Protein AF-A0AAW9PYF4-F1 (afdb_monomer_lite)

Secondary structure (DSSP, 8-state):
----HHHHHHTT-S---TTSHHHHHHHGGG-TTTTT---EEE--SS--EEE--SS--EEEEEESS-EEE--SS--EEEEEES--EEE--STTS---EES---TT-EEE-HHHHHHHHHHHTT-----SS------------

Foldseek 3Di:
DDPDPVVVLVVVDPDPPPPCVVVSVVVVCVPPVCLQPQQEAEAEQEAEEAAHEQEEHEYEHYHYAYEYEHYHYAYEYEDDHDQYEDEDQAPRNPHYHYDHDDPNYYYHCVNHVVHVVVVVVVDDPPDVDDDPCPDPDPDDD

Radius of gyration: 22.0 Å; chains: 1; bounding box: 44×80×41 Å

Organism: NCBI:txid2716417

pLDDT: mean 72.26, std 21.56, range [38.75, 98.25]

Sequence (141 aa):
MVADSLDRVMAASKDWRLTDMGNALISYASNPTAAQSSQYLFGFSWSDTLLGTDANEYISGGAGNDTLIGGKGKDVLVGSTGNDTFQFNNINEAGDSILDFGAGDAINLKGVLNSIVCTLTFLHFRTSESHNLVGQGFAIT

InterPro domains:
  IPR001343 RTX calcium-binding nonapeptide repeat [PF00353] (52-85)
  IPR011049 Serralysin-like metalloprotease, C-terminal [G3DSA:2.150.10.10] (7-136)
  IPR011049 Serralysin-like metalloprotease, C-terminal [SSF51120] (34-126)
  IPR013858 Peptidase M10 serralysin, C-terminal [PF08548] (52-123)
  IPR050557 RTX toxin and mannuronan C5-epimerase [PTHR38340] (41-104)

Structure (mmCIF, N/CA/C/O backbone):
data_AF-A0AAW9PYF4-F1
#
_entry.id   AF-A0AAW9PYF4-F1
#
loop_
_atom_site.group_PDB
_atom_site.id
_atom_site.type_symbol
_atom_site.label_atom_id
_atom_site.label_alt_id
_atom_site.label_comp_id
_atom_site.label_asym_id
_atom_site.label_entity_id
_atom_site.label_seq_id
_atom_site.pdbx_PDB_ins_code
_atom_site.Cartn_x
_atom_site.Cartn_y
_atom_site.Cartn_z
_atom_site.occupancy
_atom_site.B_iso_or_equiv
_atom_site.auth_seq_id
_atom_site.auth_comp_id
_atom_site.auth_asym_id
_atom_site.auth_atom_id
_atom_site.pdbx_PDB_model_num
ATOM 1 N N . MET A 1 1 ? 3.159 41.930 2.931 1.00 38.75 1 MET A N 1
ATOM 2 C CA . MET A 1 1 ? 2.891 41.029 1.791 1.00 38.75 1 MET A CA 1
ATOM 3 C C . MET A 1 1 ? 3.441 39.676 2.175 1.00 38.75 1 MET A C 1
ATOM 5 O O . MET A 1 1 ? 4.569 39.609 2.640 1.00 38.75 1 MET A O 1
ATOM 9 N N . VAL A 1 2 ? 2.572 38.673 2.177 1.00 41.19 2 VAL A N 1
ATOM 10 C CA . VAL A 1 2 ? 2.793 37.358 2.783 1.00 41.19 2 VAL A CA 1
ATOM 11 C C . VAL A 1 2 ? 3.784 36.606 1.901 1.00 41.19 2 VAL A C 1
ATOM 13 O O . VAL A 1 2 ? 3.443 36.308 0.763 1.00 41.19 2 VAL A O 1
ATOM 16 N N . ALA A 1 3 ? 5.001 36.366 2.396 1.00 41.72 3 ALA A N 1
ATOM 17 C CA . ALA A 1 3 ? 5.859 35.339 1.818 1.00 41.72 3 ALA A CA 1
ATOM 18 C C . ALA A 1 3 ? 5.099 34.023 1.987 1.00 41.72 3 ALA A C 1
ATOM 20 O O . ALA A 1 3 ? 4.722 33.639 3.101 1.00 41.72 3 ALA A O 1
ATOM 21 N N . ASP A 1 4 ? 4.719 33.475 0.847 1.00 50.50 4 ASP A N 1
ATOM 22 C CA . ASP A 1 4 ? 3.860 32.324 0.716 1.00 50.50 4 ASP A CA 1
ATOM 23 C C . ASP A 1 4 ? 4.510 31.094 1.353 1.00 50.50 4 ASP A C 1
ATOM 25 O O . ASP A 1 4 ? 5.701 31.007 1.652 1.00 50.50 4 ASP A O 1
ATOM 29 N N . SER A 1 5 ? 3.665 30.122 1.636 1.00 56.59 5 SER A N 1
ATOM 30 C CA . SER A 1 5 ? 3.994 28.852 2.271 1.00 56.59 5 SER A CA 1
ATOM 31 C C . SER A 1 5 ? 5.123 28.070 1.580 1.00 56.59 5 SER A C 1
ATOM 33 O O . SER A 1 5 ? 5.611 27.114 2.179 1.00 56.59 5 SER A O 1
ATOM 35 N N . LEU A 1 6 ? 5.546 28.461 0.370 1.00 49.00 6 LEU A N 1
ATOM 36 C CA . LEU A 1 6 ? 6.649 27.842 -0.363 1.00 49.00 6 LEU A CA 1
ATOM 37 C C . LEU A 1 6 ? 8.022 28.196 0.231 1.00 49.00 6 LEU A C 1
ATOM 39 O O . LEU A 1 6 ? 8.868 27.310 0.362 1.00 49.00 6 LEU A O 1
ATOM 43 N N . ASP A 1 7 ? 8.237 29.437 0.673 1.00 56.41 7 ASP A N 1
ATOM 44 C CA . ASP A 1 7 ? 9.562 29.896 1.124 1.00 56.41 7 ASP A CA 1
ATOM 45 C C . ASP A 1 7 ? 10.035 29.214 2.422 1.00 56.41 7 ASP A C 1
ATOM 47 O O . ASP A 1 7 ? 11.231 28.988 2.623 1.00 56.41 7 ASP A O 1
ATOM 51 N N . ARG A 1 8 ? 9.109 28.818 3.308 1.00 55.94 8 ARG A N 1
ATOM 52 C CA . ARG A 1 8 ? 9.460 28.106 4.555 1.00 55.94 8 ARG A CA 1
ATOM 53 C C . ARG A 1 8 ? 9.900 26.663 4.333 1.00 55.94 8 ARG A C 1
ATOM 55 O O . ARG A 1 8 ? 10.670 26.149 5.139 1.00 55.94 8 ARG A O 1
ATOM 62 N N . VAL A 1 9 ? 9.413 26.020 3.274 1.00 52.38 9 VAL A N 1
ATOM 63 C CA . VAL A 1 9 ? 9.774 24.634 2.947 1.00 52.38 9 VAL A CA 1
ATOM 64 C C . VAL A 1 9 ? 11.162 24.599 2.308 1.00 52.38 9 VAL A C 1
ATOM 66 O O . VAL A 1 9 ? 11.982 23.759 2.666 1.00 52.38 9 VAL A O 1
ATOM 69 N N . MET A 1 10 ? 11.472 25.585 1.463 1.00 50.53 10 MET A N 1
ATOM 70 C CA . MET A 1 10 ? 12.759 25.685 0.767 1.00 50.53 10 MET A CA 1
ATOM 71 C C . MET A 1 10 ? 13.924 26.139 1.665 1.00 50.53 10 MET A C 1
ATOM 73 O O . MET A 1 10 ? 15.080 25.850 1.367 1.00 50.53 10 MET A O 1
ATOM 77 N N . ALA A 1 11 ? 13.650 26.836 2.774 1.00 45.47 11 ALA A N 1
ATOM 78 C CA . ALA A 1 11 ? 14.690 27.334 3.681 1.00 45.47 11 ALA A CA 1
ATOM 79 C C . ALA A 1 11 ? 15.240 26.278 4.664 1.00 45.47 11 ALA A C 1
ATOM 81 O O . ALA A 1 11 ? 16.320 26.474 5.226 1.00 45.47 11 ALA A O 1
ATOM 82 N N . ALA A 1 12 ? 14.517 25.174 4.890 1.00 45.91 12 ALA A N 1
ATOM 83 C CA . ALA A 1 12 ? 14.921 24.120 5.826 1.00 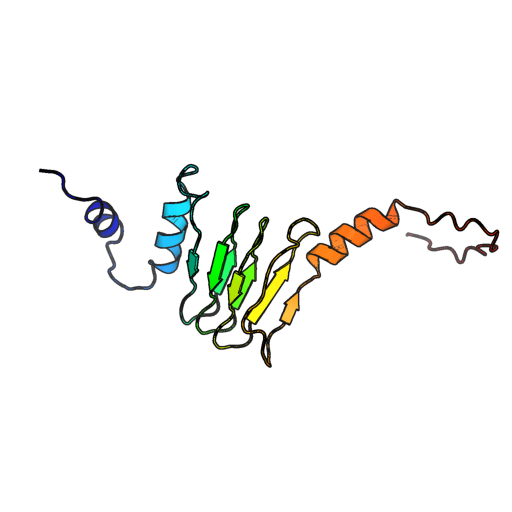45.91 12 ALA A CA 1
ATOM 84 C C . ALA A 1 12 ? 15.910 23.109 5.213 1.00 45.91 12 ALA A C 1
ATOM 86 O O . ALA A 1 12 ? 16.720 22.533 5.938 1.00 45.91 12 ALA A O 1
ATOM 87 N N . SER A 1 13 ? 15.899 22.930 3.890 1.00 48.56 13 SER A N 1
ATOM 88 C CA . SER A 1 13 ? 16.795 22.018 3.171 1.00 48.56 13 SER A CA 1
ATOM 89 C C . SER A 1 13 ? 17.923 22.800 2.494 1.00 48.56 13 SER A C 1
ATOM 91 O O . SER A 1 13 ? 17.767 23.307 1.384 1.00 48.56 13 SER A O 1
ATOM 93 N N . LYS A 1 14 ? 19.087 22.913 3.146 1.00 52.69 14 LYS A N 1
ATOM 94 C CA . LYS A 1 14 ? 20.269 23.552 2.531 1.00 52.69 14 LYS A CA 1
ATOM 95 C C . LYS A 1 14 ? 20.889 22.758 1.375 1.00 52.69 14 LYS A C 1
ATOM 97 O O . LYS A 1 14 ? 21.741 23.306 0.684 1.00 52.69 14 LYS A O 1
ATOM 102 N N . ASP A 1 15 ? 20.418 21.543 1.113 1.00 49.44 15 ASP A N 1
ATOM 103 C CA . ASP A 1 15 ? 20.839 20.734 -0.024 1.00 49.44 15 ASP A CA 1
ATOM 104 C C . ASP A 1 15 ? 19.636 20.422 -0.922 1.00 49.44 15 ASP A C 1
ATOM 106 O O . ASP A 1 15 ? 18.770 19.617 -0.607 1.00 49.44 15 ASP A O 1
ATOM 110 N N . TRP A 1 16 ? 19.603 21.059 -2.088 1.00 51.66 16 TRP A N 1
ATOM 111 C CA . TRP A 1 16 ? 18.615 20.908 -3.165 1.00 51.66 16 TRP A CA 1
ATOM 112 C C . TRP A 1 16 ? 18.764 19.587 -3.946 1.00 51.66 16 TRP A C 1
ATOM 114 O O . TRP A 1 16 ? 18.380 19.485 -5.112 1.00 51.66 16 TRP A O 1
ATOM 124 N N . ARG A 1 17 ? 19.349 18.557 -3.327 1.00 45.84 17 ARG A N 1
ATOM 125 C CA . ARG A 1 17 ? 19.376 17.209 -3.896 1.00 45.84 17 ARG A CA 1
ATOM 126 C C . ARG A 1 17 ? 18.062 16.534 -3.528 1.00 45.84 17 ARG A C 1
ATOM 128 O O . ARG A 1 17 ? 17.708 16.466 -2.358 1.00 45.84 17 ARG A O 1
ATOM 135 N N . LEU A 1 18 ? 17.369 16.016 -4.539 1.00 52.12 18 LEU A N 1
ATOM 136 C CA . LEU A 1 18 ? 16.081 15.304 -4.496 1.00 52.12 18 LEU A CA 1
ATOM 137 C C . LEU A 1 18 ? 16.062 14.035 -3.605 1.00 52.12 18 LEU A C 1
ATOM 139 O O . LEU A 1 18 ? 15.213 13.172 -3.778 1.00 52.12 18 LEU A O 1
ATOM 143 N N . THR A 1 19 ? 17.005 13.884 -2.677 1.00 48.44 19 THR A N 1
ATOM 144 C CA . THR A 1 19 ? 17.150 12.759 -1.749 1.00 48.44 19 THR A CA 1
ATOM 145 C C . THR A 1 19 ? 16.476 13.000 -0.396 1.00 48.44 19 THR A C 1
ATOM 147 O O . THR A 1 19 ? 16.143 12.029 0.268 1.00 48.44 19 THR A O 1
ATOM 150 N N . ASP A 1 20 ? 16.197 14.253 -0.011 1.00 51.88 20 ASP A N 1
ATOM 151 C CA . ASP A 1 20 ? 15.465 14.577 1.235 1.00 51.88 20 ASP A CA 1
ATOM 152 C C . ASP A 1 20 ? 13.953 14.799 1.028 1.00 51.88 20 ASP A C 1
ATOM 154 O O . ASP A 1 20 ? 13.187 14.904 1.988 1.00 51.88 20 ASP A O 1
ATOM 158 N N . MET A 1 21 ? 13.480 14.806 -0.223 1.00 46.09 21 MET A N 1
ATOM 159 C CA . MET A 1 21 ? 12.046 14.899 -0.534 1.00 46.09 21 MET A CA 1
ATOM 160 C C . MET A 1 21 ? 11.266 13.622 -0.195 1.00 46.09 21 MET A C 1
ATOM 162 O O . MET A 1 21 ? 10.061 13.711 0.033 1.00 46.09 21 MET A O 1
ATOM 166 N N . GLY A 1 22 ? 11.945 12.474 -0.073 1.00 46.78 22 GLY A N 1
ATOM 167 C CA . GLY A 1 22 ? 11.337 11.227 0.407 1.00 46.78 22 GLY A CA 1
ATOM 168 C C . GLY A 1 22 ? 10.852 11.319 1.860 1.00 46.78 22 GLY A C 1
ATOM 169 O O . GLY A 1 22 ? 9.836 10.732 2.205 1.00 46.78 22 GLY A O 1
ATOM 170 N N . ASN A 1 23 ? 11.503 12.146 2.689 1.00 45.78 23 ASN A N 1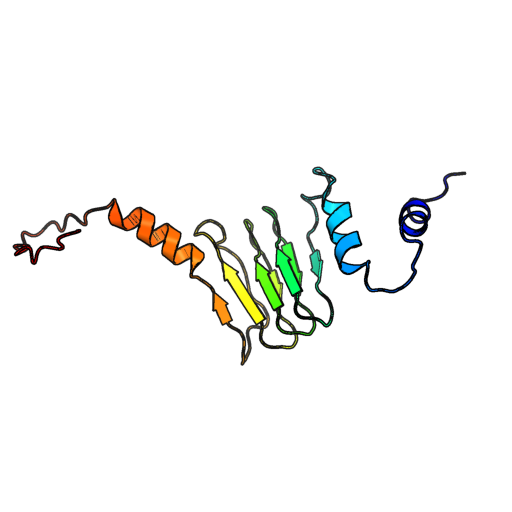
ATOM 171 C CA . ASN A 1 23 ? 11.093 12.388 4.079 1.00 45.78 23 ASN A CA 1
ATOM 172 C C . ASN A 1 23 ? 10.301 13.695 4.262 1.00 45.78 23 ASN A C 1
ATOM 174 O O . ASN A 1 23 ? 9.524 13.822 5.210 1.00 45.78 23 ASN A O 1
ATOM 178 N N . ALA A 1 24 ? 10.466 14.680 3.371 1.00 45.22 24 ALA A N 1
ATOM 179 C CA . ALA A 1 24 ? 9.781 15.969 3.491 1.00 45.22 24 ALA A CA 1
ATOM 180 C C . ALA A 1 24 ? 8.261 15.879 3.243 1.00 45.22 24 ALA A C 1
ATOM 182 O O . ALA A 1 24 ? 7.503 16.625 3.864 1.00 45.22 24 ALA A O 1
ATOM 183 N N . LEU A 1 25 ? 7.797 14.936 2.410 1.00 50.25 25 LEU A N 1
ATOM 184 C CA . LEU A 1 25 ? 6.362 14.664 2.231 1.00 50.25 25 LEU A CA 1
ATOM 185 C C . LEU A 1 25 ? 5.738 13.930 3.430 1.00 50.25 25 LEU A C 1
ATOM 187 O O . LEU A 1 25 ? 4.570 14.154 3.738 1.00 50.25 25 LEU A O 1
ATOM 191 N N . ILE A 1 26 ? 6.530 13.155 4.179 1.00 49.94 26 ILE A N 1
ATOM 192 C CA . ILE A 1 26 ? 6.085 12.478 5.409 1.00 49.94 26 ILE A CA 1
ATOM 193 C C . ILE A 1 26 ? 5.859 13.496 6.551 1.00 49.94 26 ILE A C 1
ATOM 195 O O . ILE A 1 26 ? 5.040 13.276 7.439 1.00 49.94 26 ILE A O 1
ATOM 199 N N . SER A 1 27 ? 6.509 14.667 6.519 1.00 44.31 27 SER A N 1
ATOM 200 C CA . SER A 1 27 ? 6.409 15.680 7.585 1.00 44.31 27 SER A CA 1
ATOM 201 C C . SER A 1 27 ? 5.164 16.583 7.506 1.00 44.31 27 SER A C 1
ATOM 203 O O . SER A 1 27 ? 4.691 17.057 8.542 1.00 44.31 27 SER A O 1
ATOM 205 N N . TYR A 1 28 ? 4.537 16.777 6.334 1.00 42.41 28 TYR A N 1
ATOM 206 C CA . TYR A 1 28 ? 3.256 17.515 6.267 1.00 42.41 28 TYR A CA 1
ATOM 207 C C . TYR A 1 28 ? 2.085 16.721 6.889 1.00 42.41 28 TYR A C 1
ATOM 209 O O . TYR A 1 28 ? 1.080 17.305 7.295 1.00 42.41 28 TYR A O 1
ATOM 217 N N . ALA A 1 29 ? 2.252 15.403 7.065 1.00 41.59 29 ALA A N 1
ATOM 218 C CA . ALA A 1 29 ? 1.323 14.522 7.777 1.00 41.59 29 ALA A CA 1
ATOM 219 C C .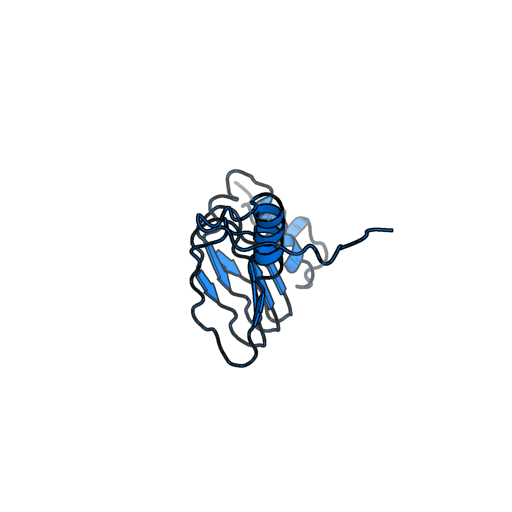 ALA A 1 29 ? 1.343 14.696 9.312 1.00 41.59 29 ALA A C 1
ATOM 221 O O . ALA A 1 29 ? 0.514 14.120 10.011 1.00 41.59 29 ALA A O 1
ATOM 222 N N . SER A 1 30 ? 2.236 15.529 9.863 1.00 44.53 30 SER A N 1
ATOM 223 C CA . SER A 1 30 ? 2.248 15.858 11.299 1.00 44.53 30 SER A CA 1
ATOM 224 C C . SER A 1 30 ? 1.190 16.894 11.712 1.00 44.53 30 SER A C 1
ATOM 226 O O . SER A 1 30 ? 1.083 17.229 12.893 1.00 44.53 30 SER A O 1
ATOM 228 N N . ASN A 1 31 ? 0.375 17.383 10.768 1.00 43.88 31 ASN A N 1
ATOM 229 C CA . ASN A 1 31 ? -0.810 18.178 11.066 1.00 43.88 31 ASN A CA 1
ATOM 230 C C . ASN A 1 31 ? -2.048 17.256 11.165 1.00 43.88 31 ASN A C 1
ATOM 232 O O . ASN A 1 31 ? -2.594 16.863 10.130 1.00 43.88 31 ASN A O 1
ATOM 236 N N . PRO A 1 32 ? -2.531 16.916 12.376 1.00 44.53 32 PRO A N 1
ATOM 237 C CA . PRO A 1 32 ? -3.584 15.913 12.574 1.00 44.53 32 PRO A CA 1
ATOM 238 C C . PRO A 1 32 ? -4.939 16.301 11.960 1.00 44.53 32 PRO A C 1
ATOM 240 O O . PRO A 1 32 ? -5.818 15.457 11.834 1.00 44.53 32 PRO A O 1
ATOM 243 N N . THR A 1 33 ? -5.120 17.559 11.546 1.00 46.94 33 THR A N 1
ATOM 244 C CA . THR A 1 33 ? -6.310 18.014 10.809 1.00 46.94 33 THR A CA 1
ATOM 245 C C . THR A 1 33 ? -6.181 17.887 9.288 1.00 46.94 33 THR A C 1
ATOM 247 O O . THR A 1 33 ? -7.202 17.840 8.611 1.00 46.94 33 THR A O 1
ATOM 250 N N . ALA A 1 34 ? -4.965 17.782 8.740 1.00 45.62 34 ALA A N 1
ATOM 251 C CA . ALA A 1 34 ? -4.720 17.539 7.313 1.00 45.62 34 ALA A CA 1
ATOM 252 C C . ALA A 1 34 ? -4.503 16.046 6.994 1.00 45.62 34 ALA A C 1
ATOM 254 O O . ALA A 1 34 ? -4.767 15.616 5.873 1.00 45.62 34 ALA A O 1
ATOM 255 N N . ALA A 1 35 ? -4.101 15.245 7.989 1.00 44.88 35 ALA A N 1
ATOM 256 C CA . ALA A 1 35 ? -3.887 13.799 7.872 1.00 44.88 35 ALA A CA 1
ATOM 257 C C . ALA A 1 35 ? -5.174 12.981 7.628 1.00 44.88 35 ALA A C 1
ATOM 259 O O . ALA A 1 35 ? -5.097 11.813 7.287 1.00 44.88 35 ALA A O 1
ATOM 260 N N . GLN A 1 36 ? -6.355 13.592 7.759 1.00 44.94 36 GLN A N 1
ATOM 261 C CA . GLN A 1 36 ? -7.648 12.990 7.391 1.00 44.94 36 GLN A CA 1
ATOM 262 C C . GLN A 1 36 ? -8.019 13.233 5.911 1.00 44.94 36 GLN A C 1
ATOM 264 O O . GLN A 1 36 ? -9.124 12.901 5.493 1.00 44.94 36 GLN A O 1
ATOM 269 N N . SER A 1 37 ? -7.147 13.890 5.131 1.00 49.19 37 SER A N 1
ATOM 270 C CA . SER A 1 37 ? -7.462 14.384 3.779 1.00 49.19 37 SER A CA 1
ATOM 271 C C . SER A 1 37 ? -6.520 13.916 2.676 1.00 49.19 37 SER A C 1
ATOM 273 O O . SER A 1 37 ? -6.717 14.315 1.524 1.00 49.19 37 SER A O 1
ATOM 275 N N . SER A 1 38 ? -5.523 13.082 2.987 1.00 57.22 38 SER A N 1
ATOM 276 C CA . SER A 1 38 ? -4.639 12.519 1.967 1.00 57.22 38 SER A CA 1
ATOM 277 C C . SER A 1 38 ? -5.387 11.462 1.165 1.00 57.22 38 SER A C 1
ATOM 279 O O . SER A 1 38 ? -5.079 10.294 1.240 1.00 57.22 38 SER A O 1
ATOM 281 N N . GLN A 1 39 ? -6.342 11.880 0.335 1.00 76.88 39 GLN A N 1
ATOM 282 C CA . GLN A 1 39 ? -7.006 11.024 -0.652 1.00 76.88 39 GLN A CA 1
ATOM 283 C C . GLN A 1 39 ? -6.005 10.403 -1.636 1.00 76.88 39 GLN A C 1
ATOM 285 O O . GLN A 1 39 ? -6.394 9.532 -2.401 1.00 76.88 39 GLN A O 1
ATOM 290 N N . TYR A 1 40 ? -4.750 10.869 -1.653 1.00 82.50 40 TYR A N 1
ATOM 291 C CA . TYR A 1 40 ? -3.709 10.406 -2.552 1.00 82.50 40 TYR A CA 1
ATOM 292 C C . TYR A 1 40 ? -2.363 10.268 -1.832 1.00 82.50 40 TYR A C 1
ATOM 294 O O . TYR A 1 40 ? -1.888 11.220 -1.207 1.00 82.50 40 TYR A O 1
ATOM 302 N N . LEU A 1 41 ? -1.731 9.111 -1.991 1.00 85.75 41 LEU A N 1
ATOM 303 C CA . LEU A 1 41 ? -0.377 8.791 -1.559 1.00 85.75 41 LEU A CA 1
ATOM 304 C C . LEU A 1 41 ? 0.390 8.216 -2.756 1.00 85.75 41 LEU A C 1
ATOM 306 O O . LEU A 1 41 ? -0.095 7.313 -3.433 1.00 85.75 41 LEU A O 1
ATOM 310 N N . PHE A 1 42 ? 1.579 8.747 -3.032 1.00 84.81 42 PHE A N 1
ATOM 311 C CA . PHE A 1 42 ? 2.393 8.346 -4.181 1.00 84.81 42 PHE A CA 1
ATOM 312 C C . PHE A 1 42 ? 3.814 8.015 -3.731 1.00 84.81 42 PHE A C 1
ATOM 314 O O . PHE A 1 42 ? 4.423 8.810 -3.010 1.00 84.81 42 PHE A O 1
ATOM 321 N N . GLY A 1 43 ? 4.329 6.874 -4.179 1.00 82.94 43 GLY A N 1
ATOM 322 C CA . GLY A 1 43 ? 5.750 6.556 -4.175 1.00 82.94 43 GLY A CA 1
ATOM 323 C C . GLY A 1 43 ? 6.449 7.079 -5.430 1.00 82.94 43 GLY A C 1
ATOM 324 O O . GLY A 1 43 ? 5.904 7.883 -6.199 1.00 82.94 43 GLY A O 1
ATOM 325 N N . PHE A 1 44 ? 7.703 6.678 -5.599 1.00 83.75 44 PHE A N 1
ATOM 326 C CA . PHE A 1 44 ? 8.612 7.191 -6.616 1.00 83.75 44 PHE A CA 1
ATOM 327 C C . PHE A 1 44 ? 9.117 6.062 -7.519 1.00 83.75 44 PHE A C 1
ATOM 329 O O . PHE A 1 44 ? 8.349 5.215 -7.941 1.00 83.75 44 PHE A O 1
ATOM 336 N N . SER A 1 45 ? 10.378 6.124 -7.958 1.00 87.31 45 SER A N 1
ATOM 337 C CA . SER A 1 45 ? 10.991 5.122 -8.844 1.00 87.31 45 SER A CA 1
ATOM 338 C C . SER A 1 45 ? 11.888 4.127 -8.103 1.00 87.31 45 SER A C 1
ATOM 340 O O . SER A 1 45 ? 12.758 3.505 -8.715 1.00 87.31 45 SER A O 1
ATOM 342 N N . TRP A 1 46 ? 11.731 4.038 -6.785 1.00 88.75 46 TRP A N 1
ATOM 343 C CA . TRP A 1 46 ? 12.507 3.180 -5.899 1.00 88.75 46 TRP A CA 1
ATOM 344 C C . TRP A 1 46 ? 11.567 2.216 -5.188 1.00 88.75 46 TRP A C 1
ATOM 346 O O . TRP A 1 46 ? 10.374 2.445 -5.163 1.00 88.75 46 TRP A O 1
ATOM 356 N N . SER A 1 47 ? 12.120 1.175 -4.564 1.00 89.69 47 SER A N 1
ATOM 357 C CA . SER A 1 47 ? 11.342 0.335 -3.653 1.00 89.69 47 SER A CA 1
ATOM 358 C C . SER A 1 47 ? 10.893 1.127 -2.430 1.00 89.69 47 SER A C 1
ATOM 360 O O . SER A 1 47 ? 11.706 1.415 -1.545 1.00 89.69 47 SER A O 1
ATOM 362 N N . ASP A 1 48 ? 9.604 1.429 -2.377 1.00 88.56 48 ASP A N 1
ATOM 363 C CA . ASP A 1 48 ? 8.973 2.227 -1.340 1.00 88.56 48 ASP A CA 1
ATOM 364 C C . ASP A 1 48 ? 8.157 1.363 -0.364 1.00 88.56 48 ASP A C 1
ATOM 366 O O . ASP A 1 48 ? 7.731 0.241 -0.642 1.00 88.56 48 ASP A O 1
ATOM 370 N N . THR A 1 49 ? 7.939 1.887 0.842 1.00 91.31 49 THR A N 1
ATOM 371 C CA . THR A 1 49 ? 6.943 1.355 1.781 1.00 91.31 49 THR A CA 1
ATOM 372 C C . THR A 1 49 ? 5.934 2.451 2.061 1.00 91.31 49 THR A C 1
ATOM 374 O O . THR A 1 49 ? 6.244 3.430 2.741 1.00 91.31 49 THR A O 1
ATOM 377 N N . LEU A 1 50 ? 4.732 2.286 1.519 1.00 87.56 50 LEU A N 1
ATOM 378 C CA . LEU A 1 50 ? 3.643 3.246 1.613 1.00 87.56 50 LEU A CA 1
ATOM 379 C C . LEU A 1 50 ? 2.625 2.763 2.643 1.00 87.56 50 LEU A C 1
ATOM 381 O O . LEU A 1 50 ? 2.110 1.651 2.543 1.00 87.56 50 LEU A O 1
ATOM 385 N N . LEU A 1 51 ? 2.350 3.612 3.632 1.00 90.38 51 LEU A N 1
ATOM 386 C CA . LEU A 1 51 ? 1.368 3.373 4.683 1.00 90.38 51 LEU A CA 1
ATOM 387 C C . LEU A 1 51 ? 0.306 4.475 4.631 1.00 90.38 51 LEU A C 1
ATOM 389 O O . LEU A 1 51 ? 0.626 5.641 4.877 1.00 90.38 51 LEU A O 1
ATOM 393 N N . GLY A 1 52 ? -0.925 4.092 4.299 1.00 88.56 52 GLY A N 1
ATOM 394 C CA . GLY A 1 52 ? -2.106 4.943 4.389 1.00 88.56 52 GLY A CA 1
ATOM 395 C C . GLY A 1 52 ? -2.588 5.116 5.830 1.00 88.56 52 GLY A C 1
ATOM 396 O O . GLY A 1 52 ? -1.852 4.862 6.794 1.00 88.56 52 GLY A O 1
ATOM 397 N N . THR A 1 53 ? -3.800 5.639 5.991 1.00 87.00 53 THR A N 1
ATOM 398 C CA . THR A 1 53 ? -4.332 6.038 7.295 1.00 87.00 53 THR A CA 1
ATOM 399 C C . THR A 1 53 ? -5.592 5.253 7.663 1.00 87.00 53 THR A C 1
ATOM 401 O O . THR A 1 53 ? -5.651 4.042 7.488 1.00 87.00 53 THR A O 1
ATOM 404 N N . ASP A 1 54 ? -6.548 5.918 8.311 1.00 87.44 54 ASP A N 1
ATOM 405 C CA . ASP A 1 54 ? -7.876 5.375 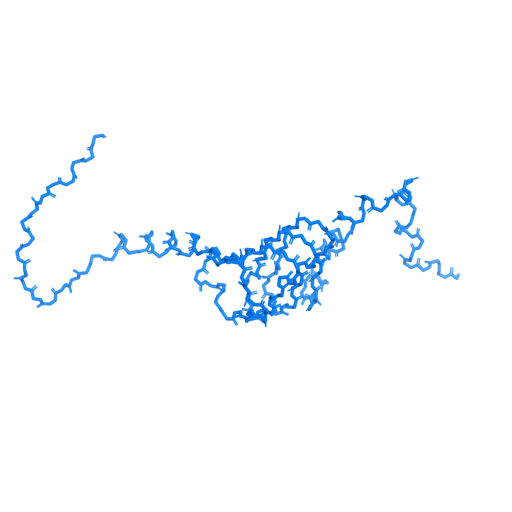8.586 1.00 87.44 54 ASP A CA 1
ATOM 406 C C . ASP A 1 54 ? -8.931 5.917 7.588 1.00 87.44 54 ASP A C 1
ATOM 408 O O . ASP A 1 54 ? -10.127 5.647 7.751 1.00 87.44 54 ASP A O 1
ATOM 412 N N . ALA A 1 55 ? -8.528 6.756 6.625 1.00 85.56 55 ALA A N 1
ATOM 413 C CA . ALA A 1 55 ? -9.412 7.337 5.620 1.00 85.56 55 ALA A CA 1
ATOM 414 C C . ALA A 1 55 ? -9.373 6.526 4.316 1.00 85.56 55 ALA A C 1
ATOM 416 O O . ALA A 1 55 ? -8.598 5.601 4.175 1.00 85.56 55 ALA A O 1
ATOM 417 N N . ASN A 1 56 ? -10.254 6.847 3.364 1.00 87.31 56 ASN A N 1
ATOM 418 C CA . ASN A 1 56 ? -10.232 6.192 2.056 1.00 87.31 56 ASN A CA 1
ATOM 419 C C . ASN A 1 56 ? -9.203 6.892 1.162 1.00 87.31 56 ASN A C 1
ATOM 421 O O . ASN A 1 56 ? -9.388 8.065 0.812 1.00 87.31 56 ASN A O 1
ATOM 425 N N . GLU A 1 57 ? -8.166 6.171 0.766 1.00 88.00 57 GLU A N 1
ATOM 426 C CA . GLU A 1 57 ? -7.024 6.693 0.031 1.00 88.00 57 GLU A CA 1
ATOM 427 C C . GLU A 1 57 ? -6.826 6.023 -1.334 1.00 88.00 57 GLU A C 1
ATOM 429 O O . GLU A 1 57 ? -7.137 4.859 -1.557 1.00 88.00 57 GLU A O 1
ATOM 434 N N . TYR A 1 58 ? -6.266 6.776 -2.276 1.00 90.06 58 TYR A N 1
ATOM 435 C CA . TYR A 1 58 ? -5.641 6.255 -3.483 1.00 90.06 58 TYR A CA 1
ATOM 436 C C . TYR A 1 58 ? -4.135 6.172 -3.241 1.00 90.06 58 TYR A C 1
ATOM 438 O O . TYR A 1 58 ? -3.488 7.197 -3.034 1.00 90.06 58 TYR A O 1
ATOM 446 N N . ILE A 1 59 ? -3.563 4.975 -3.283 1.00 91.38 59 ILE A N 1
ATOM 447 C CA . ILE A 1 59 ? -2.145 4.733 -3.020 1.00 91.38 59 ILE A CA 1
ATOM 448 C C . ILE A 1 59 ? -1.504 4.149 -4.274 1.00 91.38 59 ILE A C 1
ATOM 450 O O . ILE A 1 59 ? -1.938 3.111 -4.764 1.00 91.38 59 ILE A O 1
ATOM 454 N N . SER A 1 60 ? -0.459 4.800 -4.783 1.00 93.44 60 SER A N 1
ATOM 455 C CA . SER A 1 60 ? 0.297 4.345 -5.952 1.00 93.44 60 SER A CA 1
ATOM 456 C C . SER A 1 60 ? 1.767 4.145 -5.600 1.00 93.44 60 SER A C 1
ATOM 458 O O . SER A 1 60 ? 2.404 5.109 -5.185 1.00 93.44 60 SER A O 1
ATOM 460 N N . GLY A 1 61 ? 2.298 2.937 -5.802 1.00 90.88 61 GLY A N 1
ATOM 461 C CA . GLY A 1 61 ? 3.700 2.573 -5.555 1.00 90.88 61 GLY A CA 1
ATOM 462 C C . GLY A 1 61 ? 4.660 3.322 -6.473 1.00 90.88 61 GLY A C 1
ATOM 463 O O . GLY A 1 61 ? 5.483 4.104 -6.012 1.00 90.88 61 GLY A O 1
ATOM 464 N N . GLY A 1 62 ? 4.425 3.227 -7.780 1.00 90.81 62 GLY A N 1
ATOM 465 C CA . GLY A 1 62 ? 5.234 3.915 -8.780 1.00 90.81 62 GLY A CA 1
ATOM 466 C C . GLY A 1 62 ? 6.114 2.925 -9.529 1.00 90.81 62 GLY A C 1
ATOM 467 O O . GLY A 1 62 ? 5.617 1.970 -10.113 1.00 90.81 62 GLY A O 1
ATOM 468 N N . ALA A 1 63 ? 7.409 3.186 -9.636 1.00 90.56 63 ALA A N 1
ATOM 469 C CA . ALA A 1 63 ? 8.329 2.200 -10.186 1.00 90.56 63 ALA A CA 1
ATOM 470 C C . ALA A 1 63 ? 9.207 1.636 -9.077 1.00 90.56 63 ALA A C 1
ATOM 472 O O . ALA A 1 63 ? 9.675 2.388 -8.238 1.00 90.56 63 ALA A O 1
ATOM 473 N N . GLY A 1 64 ? 9.530 0.349 -9.143 1.00 93.06 64 GLY A N 1
ATOM 474 C CA . GLY A 1 64 ? 10.266 -0.322 -8.076 1.00 93.06 64 GLY A CA 1
ATOM 475 C C . GLY A 1 64 ? 9.456 -1.483 -7.525 1.00 93.06 64 GLY A C 1
ATOM 476 O O . GLY A 1 64 ? 8.387 -1.781 -8.021 1.00 93.06 64 GLY A O 1
ATOM 477 N N . ASN A 1 65 ? 10.016 -2.198 -6.552 1.00 95.12 65 ASN A N 1
ATOM 478 C CA . ASN A 1 65 ? 9.270 -3.248 -5.858 1.00 95.12 65 ASN A CA 1
ATOM 479 C C . ASN A 1 65 ? 8.743 -2.654 -4.559 1.00 95.12 65 ASN A C 1
ATOM 481 O O . ASN A 1 65 ? 9.534 -2.490 -3.620 1.00 95.12 65 ASN A O 1
ATOM 485 N N . ASP A 1 66 ? 7.461 -2.331 -4.520 1.00 96.25 66 ASP A N 1
ATOM 486 C CA . ASP A 1 66 ? 6.872 -1.536 -3.452 1.00 96.25 66 ASP A CA 1
ATOM 487 C C . ASP A 1 66 ? 6.125 -2.395 -2.434 1.00 96.25 66 ASP A C 1
ATOM 489 O O . ASP A 1 66 ? 5.730 -3.532 -2.685 1.00 96.25 66 ASP A O 1
ATOM 493 N N . THR A 1 67 ? 5.938 -1.864 -1.229 1.00 96.06 67 THR A N 1
ATOM 494 C CA . THR A 1 67 ? 5.033 -2.430 -0.224 1.00 96.06 67 THR A CA 1
ATOM 495 C C . THR A 1 67 ? 3.942 -1.423 0.092 1.00 96.06 67 THR A C 1
ATOM 497 O O . THR A 1 67 ? 4.220 -0.371 0.664 1.00 96.06 67 THR A O 1
ATOM 500 N N . LEU A 1 68 ? 2.702 -1.746 -0.272 1.00 95.06 68 LEU A N 1
ATOM 501 C CA . LEU A 1 68 ? 1.537 -0.882 -0.098 1.00 95.06 68 LEU A CA 1
ATOM 502 C C . LEU A 1 68 ? 0.663 -1.421 1.036 1.00 95.06 68 LEU A C 1
ATOM 504 O O . LEU A 1 68 ? 0.208 -2.566 0.990 1.00 95.06 68 LEU A O 1
ATOM 508 N N . ILE A 1 69 ? 0.424 -0.584 2.044 1.00 94.50 69 ILE A N 1
ATOM 509 C CA . ILE A 1 69 ? -0.456 -0.850 3.183 1.00 94.50 69 ILE A CA 1
ATOM 510 C C . ILE A 1 69 ? -1.522 0.248 3.195 1.00 94.50 69 ILE A C 1
ATOM 512 O O . ILE A 1 69 ? -1.199 1.390 3.517 1.00 94.50 69 ILE A O 1
ATOM 516 N N . GLY A 1 70 ? -2.766 -0.096 2.847 1.00 91.62 70 GLY A N 1
ATOM 517 C CA . GLY A 1 70 ? -3.907 0.834 2.861 1.00 91.62 70 GLY A CA 1
ATOM 518 C C . GLY A 1 70 ? -4.176 1.391 4.254 1.00 91.62 70 GLY A C 1
ATOM 519 O O . GLY A 1 70 ? -4.137 2.592 4.478 1.00 91.62 70 GLY A O 1
ATOM 520 N N . GLY A 1 71 ? -4.262 0.496 5.239 1.00 91.31 71 GLY A N 1
ATOM 521 C CA . GLY A 1 71 ? -4.680 0.863 6.586 1.00 91.31 71 GLY A CA 1
ATOM 522 C C . GLY A 1 71 ? -6.169 0.588 6.750 1.00 91.31 71 GLY A C 1
ATOM 523 O O . GLY A 1 71 ? -6.670 -0.408 6.229 1.00 91.31 71 GLY A O 1
ATOM 524 N N . LYS A 1 72 ? -6.877 1.390 7.549 1.00 88.88 72 LYS A N 1
ATOM 525 C CA . LYS A 1 72 ? -8.342 1.279 7.591 1.00 88.88 72 LYS A CA 1
ATOM 526 C C . LYS A 1 72 ? -8.927 2.204 6.540 1.00 88.88 72 LYS A C 1
ATOM 528 O O . LYS A 1 72 ? -8.400 3.273 6.305 1.00 88.88 72 LYS A O 1
ATOM 533 N N . GLY A 1 73 ? -10.106 1.855 6.052 1.00 89.62 73 GLY A N 1
ATOM 534 C CA . GLY A 1 73 ? -10.738 2.603 4.979 1.00 89.62 73 GLY A CA 1
ATOM 535 C C . GLY A 1 73 ? -11.130 1.649 3.870 1.00 89.62 73 GLY A C 1
ATOM 536 O O . GLY A 1 73 ? -11.169 0.434 4.058 1.00 89.62 73 GLY A O 1
ATOM 537 N N . LYS A 1 74 ? -11.526 2.219 2.741 1.00 91.62 74 LYS A N 1
ATOM 538 C CA . LYS A 1 74 ? -11.664 1.509 1.476 1.00 91.62 74 LYS A CA 1
ATOM 539 C C . LYS A 1 74 ? -10.723 2.168 0.498 1.00 91.62 74 LYS A C 1
ATOM 541 O O . LYS A 1 74 ? -11.083 3.190 -0.097 1.00 91.62 74 LYS A O 1
ATOM 546 N N . ASP A 1 75 ? -9.564 1.563 0.341 1.00 93.94 75 ASP A N 1
ATOM 547 C CA . ASP A 1 75 ? -8.482 2.158 -0.416 1.00 93.94 75 ASP A CA 1
ATOM 548 C C . ASP A 1 75 ? -8.443 1.633 -1.845 1.00 93.94 75 ASP A C 1
ATOM 550 O O . ASP A 1 75 ? -8.995 0.584 -2.192 1.00 93.94 75 ASP A O 1
ATOM 554 N N . VAL A 1 76 ? -7.792 2.400 -2.705 1.00 94.75 76 VAL A N 1
ATOM 555 C CA . VAL A 1 76 ? -7.479 2.026 -4.076 1.00 94.75 76 VAL A CA 1
ATOM 556 C C . VAL A 1 76 ? -5.967 1.923 -4.171 1.00 94.75 76 VAL A C 1
ATOM 558 O O . VAL A 1 76 ? -5.277 2.935 -4.122 1.00 94.75 76 VAL A O 1
ATOM 561 N N . LEU A 1 77 ? -5.457 0.703 -4.297 1.00 95.62 77 LEU A N 1
ATOM 562 C CA . LEU A 1 77 ? -4.029 0.411 -4.323 1.00 95.62 77 LEU A CA 1
ATOM 563 C C . LEU A 1 77 ? -3.584 0.117 -5.761 1.00 95.62 77 LEU A C 1
ATOM 565 O O . LEU A 1 77 ? -4.226 -0.657 -6.478 1.00 95.62 77 LEU A O 1
ATOM 569 N N . VAL A 1 78 ? -2.483 0.735 -6.176 1.00 96.56 78 VAL A N 1
ATOM 570 C CA . VAL A 1 78 ? -1.898 0.602 -7.515 1.00 96.56 78 VAL A CA 1
ATOM 571 C C . VAL A 1 78 ? -0.398 0.372 -7.362 1.00 96.56 78 VAL A C 1
ATOM 573 O O . VAL A 1 78 ? 0.309 1.267 -6.908 1.00 96.56 78 VAL A O 1
ATOM 576 N N . GLY A 1 79 ? 0.097 -0.812 -7.713 1.00 94.62 79 GLY A N 1
ATOM 577 C CA . GLY A 1 79 ? 1.531 -1.127 -7.615 1.00 94.62 79 GLY A CA 1
ATOM 578 C C . GLY A 1 79 ? 2.357 -0.336 -8.633 1.00 94.62 79 GLY A C 1
ATOM 579 O O . GLY A 1 79 ? 3.330 0.331 -8.296 1.00 94.62 79 GLY A O 1
ATOM 580 N N . SER A 1 80 ? 1.819 -0.224 -9.849 1.00 95.69 80 SER A N 1
ATOM 581 C CA . SER A 1 80 ? 2.456 0.272 -11.063 1.00 95.69 80 SER A CA 1
ATOM 582 C C . SER A 1 80 ? 3.526 -0.688 -11.597 1.00 95.69 80 SER A C 1
ATOM 584 O O . SER A 1 80 ? 3.174 -1.775 -12.047 1.00 95.69 80 SER A O 1
ATOM 586 N N . THR A 1 81 ? 4.794 -0.292 -11.722 1.00 94.81 81 THR A N 1
ATOM 587 C CA . THR A 1 81 ? 5.797 -1.143 -12.384 1.00 94.81 81 THR A CA 1
ATOM 588 C C . THR A 1 81 ? 6.756 -1.757 -11.384 1.00 94.81 81 THR A C 1
ATOM 590 O O . THR A 1 81 ? 7.560 -1.038 -10.801 1.00 94.81 81 THR A O 1
ATOM 593 N N . GLY A 1 82 ? 6.811 -3.082 -11.353 1.00 96.31 82 GLY A N 1
ATOM 594 C CA . GLY A 1 82 ? 7.747 -3.845 -10.541 1.00 96.31 82 GLY A CA 1
ATOM 595 C C . GLY A 1 82 ? 7.059 -5.078 -9.988 1.00 96.31 82 GLY A C 1
ATOM 596 O O . GLY A 1 82 ? 6.087 -5.542 -10.574 1.00 96.31 82 GLY A O 1
ATOM 597 N N . ASN A 1 83 ? 7.622 -5.641 -8.922 1.00 98.00 83 ASN A N 1
ATOM 598 C CA . ASN A 1 83 ? 7.015 -6.740 -8.183 1.00 98.00 83 ASN A CA 1
ATOM 599 C C . ASN A 1 83 ? 6.557 -6.205 -6.828 1.00 98.00 83 ASN A C 1
ATOM 601 O O . ASN A 1 83 ? 7.369 -6.093 -5.900 1.00 98.00 83 ASN A O 1
ATOM 605 N N . ASP A 1 84 ? 5.273 -5.901 -6.716 1.00 98.25 84 ASP A N 1
ATOM 606 C CA . ASP A 1 84 ? 4.730 -5.158 -5.587 1.00 98.25 84 ASP A CA 1
ATOM 607 C C . ASP A 1 84 ? 4.090 -6.075 -4.547 1.00 98.25 84 ASP A C 1
ATOM 609 O O . ASP A 1 84 ? 3.620 -7.179 -4.824 1.00 98.25 84 ASP A O 1
ATOM 613 N N . THR A 1 85 ? 4.084 -5.636 -3.293 1.00 98.12 85 THR A N 1
ATOM 614 C CA . THR A 1 85 ? 3.484 -6.358 -2.173 1.00 98.12 85 THR A CA 1
ATOM 615 C C . THR A 1 85 ? 2.355 -5.544 -1.563 1.00 98.12 85 THR A C 1
ATOM 617 O O . THR A 1 85 ? 2.580 -4.539 -0.895 1.00 98.12 85 THR A O 1
ATOM 620 N N . PHE A 1 86 ? 1.129 -6.033 -1.708 1.00 97.31 86 PHE A N 1
ATOM 621 C CA . PHE A 1 86 ? -0.053 -5.476 -1.055 1.00 97.31 86 PHE A CA 1
ATOM 622 C C . PHE A 1 86 ? -0.221 -6.150 0.305 1.00 97.31 86 PHE A C 1
ATOM 624 O O . PHE A 1 86 ? -0.511 -7.349 0.389 1.00 97.31 86 PHE A O 1
ATOM 631 N N . GLN A 1 87 ? 0.036 -5.413 1.382 1.00 96.50 87 GLN A N 1
ATOM 632 C CA . GLN A 1 87 ? 0.121 -5.966 2.728 1.00 96.50 87 GLN A CA 1
ATOM 633 C C . GLN A 1 87 ? -1.070 -5.556 3.593 1.00 96.50 87 GLN A C 1
ATOM 635 O O . GLN A 1 87 ? -1.335 -4.377 3.793 1.00 96.50 87 GLN A O 1
ATOM 640 N N . PHE A 1 88 ? -1.700 -6.564 4.199 1.00 94.25 88 PHE A N 1
ATOM 641 C CA . PHE A 1 88 ? -2.795 -6.408 5.150 1.00 94.25 88 PHE A CA 1
ATOM 642 C C . PHE A 1 88 ? -2.367 -6.968 6.507 1.00 94.25 88 PHE A C 1
ATOM 644 O O . PHE A 1 88 ? -1.979 -8.139 6.641 1.00 94.25 88 PHE A O 1
ATOM 651 N N . ASN A 1 89 ? -2.418 -6.128 7.536 1.00 91.06 89 ASN A N 1
ATOM 652 C CA . ASN A 1 89 ? -1.975 -6.468 8.881 1.00 91.06 89 ASN A CA 1
ATOM 653 C C . ASN A 1 89 ? -3.120 -6.974 9.762 1.00 91.06 89 ASN A C 1
ATOM 655 O O . ASN A 1 89 ? -2.865 -7.760 10.672 1.00 91.06 89 ASN A O 1
ATOM 659 N N . ASN A 1 90 ? -4.369 -6.575 9.503 1.00 88.44 90 ASN A N 1
ATOM 660 C CA . ASN A 1 90 ? -5.521 -6.936 10.333 1.00 88.44 90 ASN A CA 1
ATOM 661 C C . ASN A 1 90 ? -6.806 -7.145 9.526 1.00 88.44 90 ASN A C 1
ATOM 663 O O . ASN A 1 90 ? -6.970 -6.622 8.433 1.00 88.44 90 ASN A O 1
ATOM 667 N N . ILE A 1 91 ? -7.777 -7.846 10.121 1.00 86.25 91 ILE A N 1
ATOM 668 C CA . ILE A 1 91 ? -9.118 -8.036 9.531 1.00 86.25 91 ILE A CA 1
ATOM 669 C C . ILE A 1 91 ? -9.906 -6.726 9.356 1.00 86.25 91 ILE A C 1
ATOM 671 O O . ILE A 1 91 ? -10.871 -6.689 8.601 1.00 86.25 91 ILE A O 1
ATOM 675 N N . ASN A 1 92 ? -9.515 -5.668 10.072 1.00 87.00 92 ASN A N 1
ATOM 676 C CA . ASN A 1 92 ? -10.180 -4.364 10.040 1.00 87.00 92 ASN A CA 1
ATOM 677 C C . ASN A 1 92 ? -9.705 -3.479 8.874 1.00 87.00 92 ASN A C 1
ATOM 679 O O . ASN A 1 92 ? -10.217 -2.378 8.716 1.00 87.00 92 ASN A O 1
ATOM 683 N N . GLU A 1 93 ? -8.743 -3.963 8.089 1.00 89.25 93 GLU A N 1
ATOM 684 C CA . GLU A 1 93 ? -8.176 -3.321 6.891 1.00 89.25 93 GLU A CA 1
ATOM 685 C C . GLU A 1 93 ? -8.835 -3.908 5.623 1.00 89.25 93 GLU A C 1
ATOM 687 O O . GLU A 1 93 ? -8.238 -4.016 4.561 1.00 89.25 93 GLU A O 1
ATOM 692 N N . ALA A 1 94 ? -10.061 -4.427 5.756 1.00 78.88 94 ALA A N 1
ATOM 693 C CA . ALA A 1 94 ? -10.792 -5.050 4.663 1.00 78.88 94 ALA A CA 1
ATOM 694 C C . ALA A 1 94 ? -11.630 -4.012 3.909 1.00 78.88 94 ALA A C 1
ATOM 696 O O . ALA A 1 94 ? -12.385 -3.258 4.523 1.00 78.88 94 ALA A O 1
ATOM 697 N N . GLY A 1 95 ? -11.607 -4.067 2.577 1.00 87.94 95 GLY A N 1
ATOM 698 C CA . GLY A 1 95 ? -12.418 -3.183 1.734 1.00 87.94 95 GLY A CA 1
ATOM 699 C C . GLY A 1 95 ? -11.678 -2.578 0.547 1.00 87.94 95 GLY A C 1
ATOM 700 O O . GLY A 1 95 ? -12.331 -1.956 -0.293 1.00 87.94 95 GLY A O 1
ATOM 701 N N . ASP A 1 96 ? -10.370 -2.798 0.470 1.00 94.12 96 ASP A N 1
ATOM 702 C CA . ASP A 1 96 ? -9.511 -2.204 -0.548 1.00 94.12 96 ASP A CA 1
ATOM 703 C C . ASP A 1 96 ? -9.668 -2.861 -1.918 1.00 94.12 96 ASP A C 1
ATOM 705 O O . ASP A 1 96 ? -10.028 -4.034 -2.059 1.00 94.12 96 ASP A O 1
ATOM 709 N N . SER A 1 97 ? -9.374 -2.078 -2.949 1.00 95.94 97 SER A N 1
ATOM 710 C CA . SER A 1 97 ? -9.361 -2.490 -4.347 1.00 95.94 97 SER A CA 1
ATOM 711 C C . SER A 1 97 ? -7.957 -2.340 -4.913 1.00 95.94 97 SER A C 1
ATOM 713 O O . SER A 1 97 ? -7.407 -1.245 -4.912 1.00 95.94 97 SER A O 1
ATOM 715 N N . ILE A 1 98 ? -7.399 -3.423 -5.446 1.00 96.94 98 ILE A N 1
ATOM 716 C CA . ILE A 1 98 ? -6.126 -3.394 -6.174 1.00 96.94 98 ILE A CA 1
ATOM 717 C C . ILE A 1 98 ? -6.443 -3.306 -7.670 1.00 96.94 98 ILE A C 1
ATOM 719 O O . ILE A 1 98 ? -7.176 -4.158 -8.179 1.00 96.94 98 ILE A O 1
ATOM 723 N N . LEU A 1 99 ? -5.948 -2.279 -8.370 1.00 96.19 99 LEU A N 1
ATOM 724 C CA . LEU A 1 99 ? -6.366 -2.009 -9.757 1.00 96.19 99 LEU A CA 1
ATOM 725 C C . LEU A 1 99 ? -5.501 -2.665 -10.838 1.00 96.19 99 LEU A C 1
ATOM 727 O O . LEU A 1 99 ? -5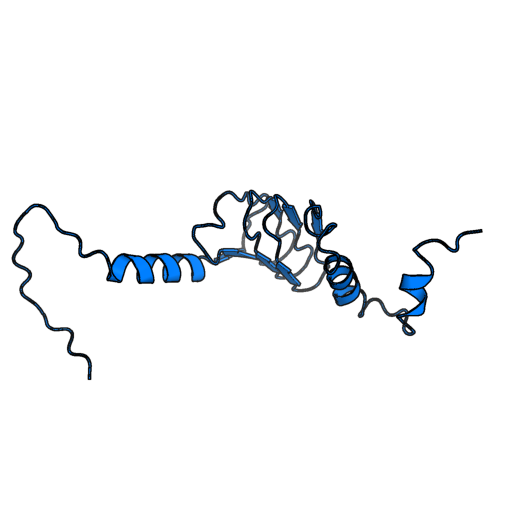.983 -2.838 -11.957 1.00 96.19 99 LEU A O 1
ATOM 731 N N . ASP A 1 100 ? -4.254 -3.017 -10.536 1.00 96.19 100 ASP A N 1
ATOM 732 C CA . ASP A 1 100 ? -3.261 -3.417 -11.537 1.00 96.19 100 ASP A CA 1
ATOM 733 C C . ASP A 1 100 ? -2.481 -4.687 -11.180 1.00 96.19 100 ASP A C 1
ATOM 735 O O . ASP A 1 100 ? -1.427 -4.932 -11.757 1.00 96.19 100 ASP A O 1
ATOM 739 N N . PHE A 1 101 ? -3.037 -5.523 -10.295 1.00 97.50 101 PHE A N 1
ATOM 740 C CA . PHE A 1 101 ? -2.391 -6.757 -9.848 1.00 97.50 101 PHE A CA 1
ATOM 741 C C . PHE A 1 101 ? -1.927 -7.619 -11.033 1.00 97.50 101 PHE A C 1
ATOM 743 O O . PHE A 1 101 ? -2.738 -8.111 -11.830 1.00 97.50 101 PHE A O 1
ATOM 750 N N . GLY A 1 102 ? -0.615 -7.800 -11.133 1.00 95.56 102 GLY A N 1
ATOM 751 C CA . GLY A 1 102 ? 0.068 -8.380 -12.275 1.00 95.56 102 GLY A CA 1
ATOM 752 C C . GLY A 1 102 ? 0.995 -9.539 -11.920 1.00 95.56 102 GLY A C 1
ATOM 753 O O . GLY A 1 102 ? 0.962 -10.131 -10.842 1.00 95.56 102 GLY A O 1
ATOM 754 N N . ALA A 1 103 ? 1.817 -9.928 -12.896 1.00 95.12 103 ALA A N 1
ATOM 755 C CA . ALA A 1 103 ? 2.797 -10.989 -12.711 1.00 95.12 103 ALA A CA 1
ATOM 756 C C . ALA A 1 103 ? 3.992 -10.473 -11.899 1.00 95.12 103 ALA A C 1
ATOM 758 O O . ALA A 1 103 ? 4.680 -9.569 -12.354 1.00 95.12 103 ALA A O 1
ATOM 759 N N . GLY A 1 104 ? 4.272 -11.112 -10.761 1.00 96.12 104 GLY A N 1
ATOM 760 C CA . GLY A 1 104 ? 5.353 -10.714 -9.852 1.00 96.12 104 GLY A CA 1
ATOM 761 C C . GLY A 1 104 ? 4.843 -10.138 -8.535 1.00 96.12 104 GLY A C 1
ATOM 762 O O . GLY A 1 104 ? 5.539 -10.250 -7.525 1.00 96.12 104 GLY A O 1
ATOM 763 N N . ASP A 1 105 ? 3.606 -9.646 -8.529 1.00 97.94 105 ASP A N 1
ATOM 764 C CA . ASP A 1 105 ? 2.978 -9.081 -7.345 1.00 97.94 105 ASP A CA 1
ATOM 765 C C . ASP A 1 105 ? 2.566 -10.149 -6.334 1.00 97.94 105 ASP A C 1
ATOM 767 O O . ASP A 1 105 ? 2.280 -11.311 -6.654 1.00 97.94 105 ASP A O 1
ATOM 771 N N . ALA A 1 106 ? 2.501 -9.730 -5.076 1.00 98.00 106 ALA A N 1
ATOM 772 C CA . ALA A 1 106 ? 2.138 -10.563 -3.951 1.00 98.00 106 ALA A CA 1
ATOM 773 C C . ALA A 1 106 ? 1.107 -9.871 -3.059 1.00 98.00 106 ALA A C 1
ATOM 775 O O . ALA A 1 106 ? 1.161 -8.671 -2.810 1.00 98.00 106 ALA A O 1
ATOM 776 N N . ILE A 1 107 ? 0.195 -10.663 -2.496 1.00 96.25 107 ILE A N 1
ATOM 777 C CA . ILE A 1 107 ? -0.654 -10.227 -1.386 1.00 96.25 107 ILE A CA 1
ATOM 778 C C . ILE A 1 107 ? -0.112 -10.861 -0.105 1.00 96.25 107 ILE A C 1
ATOM 780 O O . ILE A 1 107 ? -0.040 -12.087 0.020 1.00 96.25 107 ILE A O 1
ATOM 784 N N . ASN A 1 108 ? 0.265 -10.032 0.865 1.00 94.75 108 ASN A N 1
ATOM 785 C CA . ASN A 1 108 ? 0.770 -10.470 2.160 1.00 94.75 108 ASN A CA 1
ATOM 786 C C . ASN A 1 108 ? -0.325 -10.370 3.231 1.00 94.75 108 ASN A C 1
ATOM 788 O O . ASN A 1 108 ? -0.640 -9.287 3.716 1.00 94.75 108 ASN A O 1
ATOM 792 N N . LEU A 1 109 ? -0.859 -11.526 3.639 1.00 92.88 109 LEU A N 1
ATOM 793 C CA . LEU A 1 109 ? -1.896 -11.649 4.676 1.00 92.88 109 LEU A CA 1
ATOM 794 C C . LEU A 1 109 ? -1.359 -12.178 6.013 1.00 92.88 109 LEU A C 1
ATOM 796 O O . LEU A 1 109 ? -2.137 -12.604 6.867 1.00 92.88 109 LEU A O 1
ATOM 800 N N . LYS A 1 110 ? -0.035 -12.206 6.219 1.00 90.69 110 LYS A N 1
ATOM 801 C CA . LYS A 1 110 ? 0.558 -12.792 7.436 1.00 90.69 110 LYS A CA 1
ATOM 802 C C . LYS A 1 110 ? 0.028 -12.139 8.714 1.00 90.69 110 LYS A C 1
ATOM 804 O O . LYS A 1 110 ? -0.237 -12.848 9.681 1.00 90.69 110 LYS A O 1
ATOM 809 N N . GLY A 1 111 ? -0.158 -10.817 8.715 1.00 87.56 111 GLY A N 1
ATOM 810 C CA . GLY A 1 111 ? -0.725 -10.107 9.863 1.00 87.56 111 GLY A CA 1
ATOM 811 C C . GLY A 1 111 ? -2.172 -10.517 10.135 1.00 87.56 111 GLY A C 1
ATOM 812 O O . GLY A 1 111 ? -2.498 -10.908 11.256 1.00 87.56 111 GLY A O 1
ATOM 813 N N . VAL A 1 112 ? -3.011 -10.555 9.092 1.00 88.31 112 VAL A N 1
ATOM 814 C CA . VAL A 1 112 ? -4.409 -11.008 9.199 1.00 88.31 112 VAL A CA 1
ATOM 815 C C . VAL A 1 112 ? -4.493 -12.417 9.789 1.00 88.31 112 VAL A C 1
ATOM 817 O O . VAL A 1 112 ? -5.274 -12.663 10.710 1.00 88.31 112 VAL A O 1
ATOM 820 N N . LEU A 1 113 ? -3.664 -13.339 9.295 1.00 86.44 113 LEU A N 1
ATOM 821 C CA . LEU A 1 113 ? -3.633 -14.721 9.771 1.00 86.44 113 LEU A CA 1
ATOM 822 C C . LEU A 1 113 ? -3.223 -14.808 11.242 1.00 86.44 113 LEU A C 1
ATOM 824 O O . LEU A 1 113 ? -3.844 -15.556 11.993 1.00 86.44 113 LEU A O 1
ATOM 828 N N . ASN A 1 114 ? -2.247 -14.012 11.683 1.00 83.06 114 ASN A N 1
ATOM 829 C CA . ASN A 1 114 ? -1.858 -13.961 13.092 1.00 83.06 114 ASN A CA 1
ATOM 830 C C . ASN A 1 114 ? -3.011 -13.474 13.982 1.00 83.06 114 ASN A C 1
ATOM 832 O O . ASN A 1 114 ? -3.256 -14.066 15.033 1.00 83.06 114 ASN A O 1
ATOM 836 N N . SER A 1 115 ? -3.762 -12.459 13.549 1.00 80.06 115 SER A N 1
ATOM 837 C CA . SER A 1 115 ? -4.915 -11.930 14.291 1.00 80.06 115 SER A CA 1
ATOM 838 C C . SER A 1 115 ? -6.078 -12.932 14.371 1.00 80.06 115 SER A C 1
ATOM 840 O O . SER A 1 115 ? -6.721 -13.063 15.417 1.00 80.06 115 SER A O 1
ATOM 842 N N . ILE A 1 116 ? -6.318 -13.708 13.307 1.00 74.81 116 ILE A N 1
ATOM 843 C CA . ILE A 1 116 ? -7.340 -14.767 13.299 1.00 74.81 116 ILE A CA 1
ATOM 844 C C . ILE A 1 116 ? -6.905 -15.953 14.162 1.00 74.81 116 ILE A C 1
ATOM 846 O O . ILE A 1 116 ? -7.680 -16.403 15.003 1.00 74.81 116 ILE A O 1
ATOM 850 N N . VAL A 1 117 ? -5.674 -16.447 13.995 1.00 68.00 117 VAL A N 1
ATOM 851 C CA . VAL A 1 117 ? -5.159 -17.603 14.745 1.00 68.00 117 VAL A CA 1
ATOM 852 C C . VAL A 1 117 ? -5.125 -17.304 16.240 1.00 68.00 117 VAL A C 1
ATOM 854 O O . VAL A 1 117 ? -5.545 -18.155 17.014 1.00 68.00 117 VAL A O 1
ATOM 857 N N . CYS A 1 118 ? -4.733 -16.090 16.641 1.00 60.56 118 CYS A N 1
ATOM 858 C CA . CYS A 1 118 ? -4.741 -15.657 18.042 1.00 60.56 118 CYS A CA 1
ATOM 859 C C . CYS A 1 118 ? -6.160 -15.616 18.652 1.00 60.56 118 CYS A C 1
ATOM 861 O O . CYS A 1 118 ? -6.333 -15.837 19.849 1.00 60.56 118 CYS A O 1
ATOM 863 N N . THR A 1 119 ? -7.190 -15.389 17.829 1.00 57.69 119 THR A N 1
ATOM 864 C CA . THR A 1 119 ? -8.599 -15.379 18.261 1.00 57.69 119 THR A CA 1
ATOM 865 C C . THR A 1 119 ? -9.212 -16.789 18.258 1.00 57.69 119 THR A C 1
ATOM 867 O O . THR A 1 119 ? -10.008 -17.128 19.135 1.00 57.69 119 THR A O 1
ATOM 870 N N . LEU A 1 120 ? -8.823 -17.647 17.306 1.00 54.72 120 LEU A N 1
ATOM 871 C CA . LEU A 1 120 ? -9.341 -19.012 17.162 1.00 54.72 120 LEU A CA 1
ATOM 872 C C . LEU A 1 120 ? -8.766 -19.995 18.191 1.00 54.72 120 LEU A C 1
ATOM 874 O O . LEU A 1 120 ? -9.474 -20.917 18.588 1.00 54.72 120 LEU A O 1
ATOM 878 N N . THR A 1 121 ? -7.543 -19.786 18.697 1.00 56.12 121 THR A N 1
ATOM 879 C CA . THR A 1 121 ? -7.030 -20.545 19.858 1.00 56.12 121 THR A CA 1
ATOM 880 C C . THR A 1 121 ? -7.861 -20.333 21.128 1.00 56.12 121 THR A C 1
ATOM 882 O O . THR A 1 121 ? -7.766 -21.146 22.045 1.00 56.12 121 THR A O 1
ATOM 885 N N . PHE A 1 122 ? -8.711 -19.298 21.188 1.00 52.50 122 PHE A N 1
ATOM 886 C CA . PHE A 1 122 ? -9.629 -19.043 22.305 1.00 52.50 122 PHE A CA 1
ATOM 887 C C . PHE A 1 122 ? -11.056 -19.579 22.074 1.00 52.50 122 PHE A C 1
ATOM 889 O O . PHE A 1 122 ? -11.840 -19.685 23.020 1.00 52.50 122 PHE A O 1
ATOM 896 N N . LEU A 1 123 ? -11.404 -19.967 20.842 1.00 41.41 123 LEU A N 1
ATOM 897 C CA . LEU A 1 123 ? -12.716 -20.510 20.496 1.00 41.41 123 LEU A CA 1
ATOM 898 C C . LEU A 1 123 ? -12.601 -22.020 20.250 1.00 41.41 123 LEU A C 1
ATOM 900 O O . LEU A 1 123 ? -12.483 -22.475 19.116 1.00 41.41 123 LEU A O 1
ATOM 904 N N . HIS A 1 124 ? -12.659 -22.821 21.320 1.00 55.31 124 HIS A N 1
ATOM 905 C CA . HIS A 1 124 ? -12.897 -24.257 21.171 1.00 55.31 124 HIS A CA 1
ATOM 906 C C . HIS A 1 124 ? -14.187 -24.458 20.365 1.00 55.31 124 HIS A C 1
ATOM 908 O O . HIS A 1 124 ? -15.284 -24.158 20.842 1.00 55.31 124 HIS A O 1
ATOM 914 N N . PHE A 1 125 ? -14.041 -24.977 19.148 1.00 47.47 125 PHE A N 1
ATOM 915 C CA . PHE A 1 125 ? -15.126 -25.479 18.319 1.00 47.47 125 PHE A CA 1
ATOM 916 C C . PHE A 1 125 ? -15.895 -26.528 19.138 1.00 47.47 125 PHE A C 1
ATOM 918 O O . PHE A 1 125 ? -15.463 -27.671 19.276 1.00 47.47 125 PHE A O 1
ATOM 925 N N . ARG A 1 126 ? -17.026 -26.149 19.742 1.00 51.06 126 ARG A N 1
ATOM 926 C CA . ARG A 1 126 ? -17.983 -27.128 20.261 1.00 51.06 126 ARG A CA 1
ATOM 927 C C . ARG A 1 126 ? -18.753 -27.646 19.059 1.00 51.06 126 ARG A C 1
ATOM 929 O O . ARG A 1 126 ? -19.773 -27.075 18.684 1.00 51.06 126 ARG A O 1
ATOM 936 N N . THR A 1 127 ? -18.239 -28.694 18.423 1.00 45.47 127 THR A N 1
ATOM 937 C CA . THR A 1 127 ? -19.060 -29.490 17.512 1.00 45.47 127 THR A CA 1
ATOM 938 C C . THR A 1 127 ? -20.208 -30.080 18.331 1.00 45.47 127 THR A C 1
ATOM 940 O O . THR A 1 127 ? -19.994 -30.624 19.413 1.00 45.47 127 THR A O 1
ATOM 943 N N . SER A 1 128 ? -21.441 -29.944 17.843 1.00 47.47 128 SER A N 1
ATOM 944 C CA . SER A 1 128 ? -22.658 -30.457 18.490 1.00 47.47 128 SER A CA 1
ATOM 945 C C . SER A 1 128 ? -22.791 -31.981 18.427 1.00 47.47 128 SER A C 1
ATOM 947 O O . SER A 1 128 ? -23.813 -32.521 18.838 1.00 47.47 128 SER A O 1
ATOM 949 N N . GLU A 1 129 ? -21.772 -32.682 17.932 1.00 49.88 129 GLU A N 1
ATOM 950 C CA . GLU A 1 129 ? -21.734 -34.135 17.860 1.00 49.88 129 GLU A CA 1
ATOM 951 C C . GLU A 1 129 ? -20.470 -34.641 18.549 1.00 49.88 129 GLU A C 1
ATOM 953 O O . GLU A 1 129 ? -19.359 -34.141 18.339 1.00 49.88 129 GLU A O 1
ATOM 958 N N . SER A 1 130 ? -20.683 -35.599 19.449 1.00 50.56 130 SER A N 1
ATOM 959 C CA . SER A 1 130 ? -19.676 -36.225 20.293 1.00 50.56 130 SER A CA 1
ATOM 960 C C . SER A 1 130 ? -18.708 -37.051 19.451 1.00 50.56 130 SER A C 1
ATOM 962 O O . SER A 1 130 ? -18.835 -38.268 19.352 1.00 50.56 130 SER A O 1
ATOM 964 N N . HIS A 1 131 ? -17.706 -36.406 18.868 1.00 52.56 131 HIS A N 1
ATOM 965 C CA . HIS A 1 131 ? -16.529 -37.118 18.403 1.00 52.56 131 HIS A CA 1
ATOM 966 C C . HIS A 1 131 ? -15.516 -37.160 19.538 1.00 52.56 131 HIS A C 1
ATOM 968 O O . HIS A 1 131 ? -15.131 -36.145 20.109 1.00 52.56 131 HIS A O 1
ATOM 974 N N . ASN A 1 132 ? -15.157 -38.382 19.909 1.00 49.38 132 ASN A N 1
ATOM 975 C CA . ASN A 1 132 ? -14.206 -38.696 20.955 1.00 49.38 132 ASN A CA 1
ATOM 976 C C . ASN A 1 132 ? -12.838 -38.111 20.568 1.00 49.38 132 ASN A C 1
ATOM 978 O O . ASN A 1 132 ? -12.128 -38.695 19.747 1.00 49.38 132 ASN A O 1
ATOM 982 N N . LEU A 1 133 ? -12.481 -36.946 21.116 1.00 51.41 133 LEU A N 1
ATOM 983 C CA . LEU A 1 133 ? -11.122 -36.426 21.024 1.00 51.41 133 LEU A CA 1
ATOM 984 C C . LEU A 1 133 ? -10.241 -37.330 21.883 1.00 51.41 133 LEU A C 1
ATOM 986 O O . LEU A 1 133 ? -10.055 -37.108 23.078 1.00 51.41 133 LEU A O 1
ATOM 990 N N . VAL A 1 134 ? -9.707 -38.377 21.263 1.00 49.78 134 VAL A N 1
ATOM 991 C CA . VAL A 1 134 ? -8.596 -39.120 21.841 1.00 49.78 134 VAL A CA 1
ATOM 992 C C . VAL A 1 134 ? -7.410 -38.165 21.800 1.00 49.78 134 VAL A C 1
ATOM 994 O O . VAL A 1 134 ? -6.806 -37.951 20.751 1.00 49.78 134 VAL A O 1
ATOM 997 N N . GLY A 1 135 ? 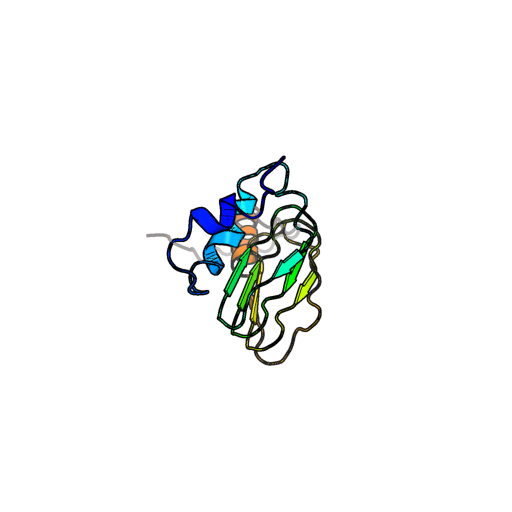-7.163 -37.499 22.927 1.00 47.72 135 GLY A N 1
ATOM 998 C CA . GLY A 1 135 ? -6.068 -36.558 23.086 1.00 47.72 135 GLY A CA 1
ATOM 999 C C . GLY A 1 135 ? -4.742 -37.220 22.729 1.00 47.72 135 GLY A C 1
ATOM 1000 O O . GLY A 1 135 ? -4.217 -38.022 23.495 1.00 47.72 135 GLY A O 1
ATOM 1001 N N . GLN A 1 136 ? -4.186 -36.861 21.577 1.00 48.88 136 GLN A N 1
ATOM 1002 C CA . GLN A 1 136 ? -2.749 -36.941 21.363 1.00 48.88 136 GLN A CA 1
ATOM 1003 C C . GLN A 1 136 ? -2.193 -35.667 21.997 1.00 48.88 136 GLN A C 1
ATOM 1005 O O . GLN A 1 136 ? -2.370 -34.569 21.471 1.00 48.88 136 GLN A O 1
ATOM 1010 N N . GLY A 1 137 ? -1.662 -35.813 23.209 1.00 47.00 137 GLY A N 1
ATOM 1011 C CA . GLY A 1 137 ? -1.194 -34.706 24.029 1.00 47.00 137 GLY A CA 1
ATOM 1012 C C . GLY A 1 137 ? -0.174 -33.841 23.295 1.00 47.00 137 GLY A C 1
ATOM 1013 O O . GLY A 1 137 ? 0.852 -34.331 22.831 1.00 47.00 137 GLY A O 1
ATOM 1014 N N . PHE A 1 138 ? -0.434 -32.537 23.245 1.00 49.28 138 PHE A N 1
ATOM 1015 C CA . PHE A 1 138 ? 0.609 -31.553 23.004 1.00 49.28 138 PHE A CA 1
ATOM 1016 C C . PHE A 1 138 ? 1.189 -31.171 24.368 1.00 49.28 138 PHE A C 1
ATOM 1018 O O . PHE A 1 138 ? 0.631 -30.346 25.091 1.00 49.28 138 PHE A O 1
ATOM 1025 N N . ALA A 1 139 ? 2.259 -31.860 24.765 1.00 40.69 139 ALA A N 1
ATOM 1026 C CA . ALA A 1 139 ? 3.046 -31.483 25.929 1.00 40.69 139 ALA A CA 1
ATOM 1027 C C . ALA A 1 139 ? 3.908 -30.270 25.560 1.00 40.69 139 ALA A C 1
ATOM 1029 O O . ALA A 1 139 ? 4.746 -30.355 24.665 1.00 40.69 139 ALA A O 1
ATOM 1030 N N . ILE A 1 140 ? 3.704 -29.155 26.258 1.00 41.81 140 ILE A N 1
ATOM 1031 C CA . ILE A 1 140 ? 4.680 -28.068 26.304 1.00 41.81 140 ILE A CA 1
ATOM 1032 C C . ILE A 1 140 ? 5.699 -28.454 27.382 1.00 41.81 140 ILE A C 1
ATOM 1034 O O . ILE A 1 140 ? 5.323 -28.685 28.532 1.00 41.81 140 ILE A O 1
ATOM 1038 N N . THR A 1 141 ? 6.971 -28.555 27.007 1.00 51.12 141 THR A N 1
ATOM 1039 C CA . THR A 1 141 ? 8.108 -28.303 27.904 1.00 51.12 141 THR A CA 1
ATOM 1040 C C . THR A 1 141 ? 8.836 -27.089 27.363 1.00 51.12 141 THR A C 1
ATOM 1042 O O . THR A 1 141 ? 8.988 -27.028 26.122 1.00 51.12 141 THR A O 1
#